Protein AF-A0A4P9WPC9-F1 (afdb_monomer_lite)

pLDDT: mean 86.94, std 8.0, range [55.72, 96.19]

Secondary structure (DSSP, 8-state):
-HHHHTT-HHHHHHHHHHHHHHHHHHHHHHHHHHHHHHHHHHHHHHHHHHHHHHHHHHHHHTTSS-HHHHHHHHHHHHHHHHHHHHHHHHHHHHHHHHHHHHHHHHHHS---SS-SS-----S---------S---B-TT-TT-B-

Foldseek 3Di:
DVCVVVVVVVVVVVVVVVVVVVVVVVVVVVVVVVVVVVVVVVVVVVVVLVVLCVVVVVCCVVVVDPPVVSVVVSVVVVVVVVVVVVVVVVVVVVVVVVVVVVVVVCVVPDDDPDDPPPDDDDPDDPPDDDDDPDWDDDPVGNPDTD

InterPro domains:
  IPR011527 ABC transporter type 1, transmembrane domain [PF00664] (1-84)
  IPR011527 ABC transporter type 1, transmembrane domain [PS50929] (1-96)
  IPR036640 ABC transporter type 1, transmembrane domain superfamily [G3DSA:1.20.1560.10] (1-146)
  IPR036640 ABC transporter type 1, transmembrane domain superfamily [SSF90123] (1-111)
  IPR039421 Type 1 protein exporter [PTHR43394] (1-145)

Organism: NCBI:txid1555241

Structure (mmCIF, N/CA/C/O backbone):
data_AF-A0A4P9WPC9-F1
#
_entry.id   AF-A0A4P9WPC9-F1
#
loop_
_atom_site.group_PDB
_atom_site.id
_atom_site.type_symbol
_atom_site.label_atom_id
_atom_site.label_alt_id
_atom_site.label_comp_id
_atom_site.label_asym_id
_atom_site.label_entity_id
_atom_site.label_seq_id
_atom_site.pdbx_PDB_ins_code
_atom_site.Cartn_x
_atom_site.Cartn_y
_atom_site.Cartn_z
_atom_site.occupancy
_atom_site.B_iso_or_equiv
_atom_site.auth_seq_id
_atom_site.auth_comp_id
_atom_site.auth_asym_id
_atom_site.auth_atom_id
_atom_site.pdbx_PDB_model_num
ATOM 1 N N . ARG A 1 1 ? -21.808 -19.933 26.815 1.00 55.72 1 ARG A N 1
ATOM 2 C CA . ARG A 1 1 ? -22.938 -20.551 27.560 1.00 55.72 1 ARG A CA 1
ATOM 3 C C . ARG A 1 1 ? -24.297 -20.059 27.056 1.00 55.72 1 ARG A C 1
ATOM 5 O O . ARG A 1 1 ? -25.150 -20.895 26.823 1.00 55.72 1 ARG A O 1
ATOM 12 N N . THR A 1 2 ? -24.474 -18.765 26.784 1.00 72.19 2 THR A N 1
ATOM 13 C CA . THR A 1 2 ? -25.738 -18.172 26.302 1.00 72.19 2 THR A CA 1
ATOM 14 C C . THR A 1 2 ? -26.173 -18.660 24.909 1.00 72.19 2 THR A C 1
ATOM 16 O O . THR A 1 2 ? -27.305 -19.084 24.753 1.00 72.19 2 THR A O 1
ATOM 19 N N . VAL A 1 3 ? -25.276 -18.726 23.915 1.00 65.88 3 VAL A N 1
ATOM 20 C CA . VAL A 1 3 ? -25.617 -19.208 22.550 1.00 65.88 3 VAL A CA 1
ATOM 21 C C . VAL A 1 3 ? -26.110 -20.662 22.540 1.00 65.88 3 VAL A C 1
ATOM 23 O O . VAL A 1 3 ? -27.091 -20.977 21.876 1.00 65.88 3 VAL A O 1
ATOM 26 N N . ARG A 1 4 ? -25.471 -21.528 23.340 1.00 58.91 4 ARG A N 1
ATOM 27 C CA . ARG A 1 4 ? -25.895 -22.921 23.559 1.00 58.91 4 ARG A CA 1
ATOM 28 C C . ARG A 1 4 ? -27.206 -23.030 24.324 1.00 58.91 4 ARG A C 1
ATOM 30 O O . ARG A 1 4 ? -28.022 -23.873 23.989 1.00 58.91 4 ARG A O 1
ATOM 37 N N . ALA A 1 5 ? -27.410 -22.173 25.325 1.00 72.31 5 ALA A N 1
ATOM 38 C CA . ALA A 1 5 ? -28.645 -22.144 26.104 1.00 72.31 5 ALA A CA 1
ATOM 39 C C . ALA A 1 5 ? -29.868 -21.738 25.261 1.00 72.31 5 ALA A C 1
ATOM 41 O O . ALA A 1 5 ? -30.976 -22.148 25.578 1.00 72.31 5 ALA A O 1
ATOM 42 N N . PHE A 1 6 ? -29.660 -20.980 24.177 1.00 76.44 6 PHE A N 1
ATOM 43 C CA . PHE A 1 6 ? -30.702 -20.591 23.220 1.00 76.44 6 PHE A CA 1
ATOM 44 C C . PHE A 1 6 ? -30.670 -21.392 21.901 1.00 76.44 6 PHE A C 1
ATOM 46 O O . PHE A 1 6 ? -31.391 -21.036 20.972 1.00 76.44 6 PHE A O 1
ATOM 53 N N . SER A 1 7 ? -29.832 -22.433 21.782 1.00 77.56 7 SER A N 1
ATOM 54 C CA . SER A 1 7 ? -29.654 -23.241 20.555 1.00 77.56 7 SER A CA 1
ATOM 55 C C . SER A 1 7 ? -29.433 -22.417 19.268 1.00 77.56 7 SER A C 1
ATOM 57 O O . SER A 1 7 ? -29.828 -22.820 18.177 1.00 77.56 7 SER A O 1
ATOM 59 N N . GLN A 1 8 ? -28.781 -21.254 19.373 1.00 78.00 8 GLN A N 1
ATOM 60 C CA . GLN A 1 8 ? -28.549 -20.312 18.260 1.00 78.00 8 GLN A CA 1
ATOM 61 C C . GLN A 1 8 ? -27.225 -20.568 17.510 1.00 78.00 8 GLN A C 1
ATOM 63 O O . GLN A 1 8 ? -26.765 -19.717 16.753 1.00 78.00 8 GLN A O 1
ATOM 68 N N . GLU A 1 9 ? -26.593 -21.728 17.702 1.00 84.31 9 GLU A N 1
ATOM 69 C CA . GLU A 1 9 ? -25.280 -22.054 17.122 1.00 84.31 9 GLU A CA 1
ATOM 70 C C . GLU A 1 9 ? -25.295 -21.972 15.586 1.00 84.31 9 GLU A C 1
ATOM 72 O O . GLU A 1 9 ? -24.443 -21.307 15.004 1.00 84.31 9 GLU A O 1
ATOM 77 N N . ASN A 1 10 ? -26.320 -22.532 14.933 1.00 81.69 10 ASN A N 1
ATOM 78 C CA . ASN A 1 10 ? -26.463 -22.477 13.472 1.00 81.69 10 ASN A CA 1
ATOM 79 C C . ASN A 1 10 ? -26.601 -21.043 12.938 1.00 81.69 10 ASN A C 1
ATOM 81 O O . ASN A 1 10 ? -26.098 -20.739 11.859 1.00 81.69 10 ASN A O 1
ATOM 85 N N . ARG A 1 11 ? -27.249 -20.145 13.694 1.00 83.06 11 ARG A N 1
ATOM 86 C CA . ARG A 1 11 ? -27.418 -18.744 13.288 1.00 83.06 11 ARG A CA 1
ATOM 87 C C . ARG A 1 11 ? -26.103 -17.973 13.357 1.00 83.06 11 ARG A C 1
ATOM 89 O O . ARG A 1 11 ? -25.825 -17.197 12.449 1.00 83.06 11 ARG A O 1
ATOM 96 N N . GLU A 1 12 ? -25.279 -18.211 14.375 1.00 83.81 12 GLU A N 1
ATOM 97 C CA . GLU A 1 12 ? -23.961 -17.567 14.439 1.00 83.81 12 GLU A CA 1
ATOM 98 C C . GLU A 1 12 ? -22.951 -18.168 13.469 1.00 83.81 12 GLU A C 1
ATOM 100 O O . GLU A 1 12 ? -22.131 -17.426 12.932 1.00 83.81 12 GLU A O 1
ATOM 105 N N . VAL A 1 13 ? -23.045 -19.467 13.173 1.00 87.06 13 VAL A N 1
ATOM 106 C CA . VAL A 1 13 ? -22.261 -20.082 12.093 1.00 87.06 13 VAL A CA 1
ATOM 107 C C . VAL A 1 13 ? -22.636 -19.475 10.741 1.00 87.06 13 VAL A C 1
ATOM 109 O O . VAL A 1 13 ? -21.739 -19.101 9.992 1.00 87.06 13 VAL A O 1
ATOM 112 N N . ALA A 1 14 ? -23.930 -19.300 10.452 1.00 89.19 14 ALA A N 1
ATOM 113 C CA . ALA A 1 14 ? -24.384 -18.645 9.223 1.00 89.19 14 ALA A CA 1
ATOM 114 C C . ALA A 1 14 ? -23.895 -17.190 9.137 1.00 89.19 14 ALA A C 1
ATOM 116 O O . ALA A 1 14 ? -23.269 -16.811 8.153 1.00 89.19 14 ALA A O 1
ATOM 117 N N . ARG A 1 15 ? -24.068 -16.402 10.209 1.00 89.94 15 ARG A N 1
ATOM 118 C CA . ARG A 1 15 ? -23.604 -15.004 10.252 1.00 89.94 15 ARG A CA 1
ATOM 119 C C . ARG A 1 15 ? -22.092 -14.882 10.051 1.00 89.94 15 ARG A C 1
ATOM 121 O O . ARG A 1 15 ? -21.621 -13.951 9.403 1.00 89.94 15 ARG A O 1
ATOM 128 N N . TYR A 1 16 ? -21.325 -15.797 10.639 1.00 89.75 16 TYR A N 1
ATOM 129 C CA . TYR A 1 16 ? -19.878 -15.841 10.461 1.00 89.75 16 TYR A CA 1
ATOM 130 C C . TYR A 1 16 ? -19.491 -16.270 9.038 1.00 89.75 16 TYR A C 1
ATOM 132 O O . TYR A 1 16 ? -18.581 -15.683 8.457 1.00 89.75 16 TYR A O 1
ATOM 140 N N . GLY A 1 17 ? -20.217 -17.231 8.459 1.00 91.56 17 GLY A N 1
ATOM 141 C CA . GLY A 1 17 ? -20.068 -17.647 7.064 1.00 91.56 17 GLY A CA 1
ATOM 142 C C . GLY A 1 17 ? -20.274 -16.490 6.087 1.00 91.56 17 GLY A C 1
ATOM 143 O O . GLY A 1 17 ? -19.408 -16.244 5.251 1.00 91.56 17 GLY A O 1
ATOM 144 N N . ASP A 1 18 ? -21.344 -15.712 6.261 1.00 92.69 18 ASP A N 1
ATOM 145 C CA . ASP A 1 18 ? -21.626 -14.529 5.434 1.00 92.69 18 ASP A CA 1
ATOM 146 C C . ASP A 1 18 ? -20.515 -13.472 5.547 1.00 92.69 18 ASP A C 1
ATOM 148 O O . ASP A 1 18 ? -20.103 -12.857 4.559 1.00 92.69 18 ASP A O 1
ATOM 152 N N . ALA A 1 19 ? -19.985 -13.267 6.757 1.00 91.81 19 ALA A N 1
ATOM 153 C CA . ALA A 1 19 ? -18.876 -12.345 6.982 1.00 91.81 19 ALA A CA 1
ATOM 154 C C . ALA A 1 19 ? -17.585 -12.812 6.286 1.00 91.81 19 ALA A C 1
ATOM 156 O O . ALA A 1 19 ? -16.890 -11.993 5.680 1.00 91.81 19 ALA A O 1
ATOM 157 N N . ILE A 1 20 ? -17.277 -14.113 6.330 1.00 94.88 20 ILE A N 1
ATOM 158 C CA . ILE A 1 20 ? -16.126 -14.689 5.620 1.00 94.88 20 ILE A CA 1
ATOM 159 C C . ILE A 1 20 ? -16.300 -14.557 4.111 1.00 94.88 20 ILE A C 1
ATOM 161 O O . ILE A 1 20 ? -15.348 -14.170 3.435 1.00 94.88 20 ILE A O 1
ATOM 165 N N . GLN A 1 21 ? -17.492 -14.844 3.587 1.00 94.38 21 GLN A N 1
ATOM 166 C CA . GLN A 1 21 ? -17.746 -14.776 2.151 1.00 94.38 21 GLN A CA 1
ATOM 167 C C . GLN A 1 21 ? -17.511 -13.359 1.614 1.00 94.38 21 GLN A C 1
ATOM 169 O O . GLN A 1 21 ? -16.831 -13.188 0.605 1.00 94.38 21 GLN A O 1
ATOM 174 N N . ASN A 1 22 ? -17.964 -12.336 2.344 1.00 94.44 22 ASN A N 1
ATOM 175 C CA . ASN A 1 22 ? -17.697 -10.942 1.987 1.00 94.44 22 ASN A CA 1
ATOM 176 C C . ASN A 1 22 ? -16.195 -10.618 1.953 1.00 94.44 22 ASN A C 1
ATOM 178 O O . ASN A 1 22 ? -15.724 -9.957 1.027 1.00 94.44 22 ASN A O 1
ATOM 182 N N . VAL A 1 23 ? -15.423 -11.085 2.939 1.00 94.44 23 VAL A N 1
ATOM 183 C CA . VAL A 1 23 ? -13.963 -10.881 2.961 1.00 94.44 23 VAL A CA 1
ATOM 184 C C . VAL A 1 23 ? -13.292 -11.621 1.805 1.00 94.44 23 VAL A C 1
ATOM 186 O O . VAL A 1 23 ? -12.393 -11.071 1.168 1.00 94.44 23 VAL A O 1
ATOM 189 N N . TYR A 1 24 ? -13.745 -12.837 1.500 1.00 94.75 24 TYR A N 1
ATOM 190 C CA . TYR A 1 24 ? -13.244 -13.627 0.381 1.00 94.75 24 TYR A CA 1
ATOM 191 C C . TYR A 1 24 ? -13.483 -12.929 -0.961 1.00 94.75 24 TYR A C 1
ATOM 193 O O . TYR A 1 24 ? -12.555 -12.807 -1.759 1.00 94.75 24 TYR A O 1
ATOM 201 N N . ASP A 1 25 ? -14.686 -12.403 -1.193 1.00 95.19 25 ASP A N 1
ATOM 202 C CA . ASP A 1 25 ? -15.021 -11.708 -2.438 1.00 95.19 25 ASP A CA 1
ATOM 203 C C . ASP A 1 25 ? -14.194 -10.426 -2.620 1.00 95.19 25 ASP A C 1
ATOM 205 O O . ASP A 1 25 ? -13.752 -10.115 -3.733 1.00 95.19 25 ASP A O 1
ATOM 209 N N . ILE A 1 26 ? -13.931 -9.697 -1.529 1.00 94.56 26 ILE A N 1
ATOM 210 C CA . ILE A 1 26 ? -13.032 -8.535 -1.532 1.00 94.56 26 ILE A CA 1
ATOM 211 C C . ILE A 1 26 ? -11.603 -8.970 -1.867 1.00 94.56 26 ILE A C 1
ATOM 213 O O . ILE A 1 26 ? -10.991 -8.389 -2.763 1.00 94.56 26 ILE A O 1
ATOM 217 N N . ALA A 1 27 ? -11.091 -10.013 -1.210 1.00 93.06 27 ALA A N 1
ATOM 218 C CA . ALA A 1 27 ? -9.748 -10.532 -1.458 1.00 93.06 27 ALA A CA 1
ATOM 219 C C . ALA A 1 27 ? -9.581 -11.046 -2.898 1.00 93.06 27 ALA A C 1
ATOM 221 O O . ALA A 1 27 ? -8.536 -10.847 -3.514 1.00 93.06 27 ALA A O 1
ATOM 222 N N . LEU A 1 28 ? -10.618 -11.660 -3.473 1.00 96.19 28 LEU A N 1
ATOM 223 C CA . LEU A 1 28 ? -10.596 -12.133 -4.854 1.00 96.19 28 LEU A CA 1
ATOM 224 C C . LEU A 1 28 ? -10.567 -10.966 -5.852 1.00 96.19 28 LEU A C 1
ATOM 226 O O . LEU A 1 28 ? -9.859 -11.030 -6.859 1.00 96.19 28 LEU A O 1
ATOM 230 N N . ARG A 1 29 ? -11.332 -9.899 -5.589 1.00 94.94 29 ARG A N 1
ATOM 231 C CA . ARG A 1 29 ? -11.305 -8.675 -6.407 1.00 94.94 29 ARG A CA 1
ATOM 232 C C . ARG A 1 29 ? -9.952 -7.980 -6.326 1.00 94.94 29 ARG A C 1
ATOM 234 O O . ARG A 1 29 ? -9.424 -7.608 -7.371 1.00 94.94 29 ARG A O 1
ATOM 241 N N . ASP A 1 30 ? -9.399 -7.862 -5.123 1.00 92.06 30 ASP A N 1
ATOM 242 C CA . ASP A 1 30 ? -8.068 -7.302 -4.891 1.00 92.06 30 ASP A CA 1
ATOM 243 C C . ASP A 1 30 ? -7.004 -8.119 -5.633 1.00 92.06 30 ASP A C 1
ATOM 245 O O . ASP A 1 30 ? -6.316 -7.592 -6.502 1.00 92.06 30 ASP A O 1
ATOM 249 N N . GLY A 1 31 ? -6.985 -9.442 -5.443 1.00 93.44 31 GLY A N 1
ATOM 250 C CA . GLY A 1 31 ? -6.047 -10.335 -6.124 1.00 93.44 31 GLY A CA 1
ATOM 251 C C . GLY A 1 31 ? -6.129 -10.259 -7.651 1.00 93.44 31 GLY A C 1
ATOM 252 O O . GLY A 1 31 ? -5.097 -10.239 -8.323 1.00 93.44 31 GLY A O 1
ATOM 253 N N . ARG A 1 32 ? -7.336 -10.151 -8.225 1.00 95.12 32 ARG A N 1
ATOM 254 C CA . ARG A 1 32 ? -7.509 -9.941 -9.675 1.00 95.12 32 ARG A CA 1
ATOM 255 C C . ARG A 1 32 ? -6.982 -8.581 -10.125 1.00 95.12 32 ARG A C 1
ATOM 257 O O . ARG A 1 32 ? -6.297 -8.519 -11.143 1.00 95.12 32 ARG A O 1
ATOM 264 N N . ALA A 1 33 ? -7.283 -7.513 -9.389 1.00 93.88 33 ALA A N 1
ATOM 265 C CA . ALA A 1 33 ? -6.799 -6.173 -9.707 1.00 93.88 33 ALA A CA 1
ATOM 266 C C . ALA A 1 33 ? -5.267 -6.109 -9.649 1.00 93.88 33 ALA A C 1
ATOM 268 O O . ALA A 1 33 ? -4.634 -5.628 -10.588 1.00 93.88 33 ALA A O 1
ATOM 269 N N . THR A 1 34 ? -4.666 -6.674 -8.600 1.00 90.88 34 THR A N 1
ATOM 270 C CA . THR A 1 34 ? -3.214 -6.779 -8.442 1.00 90.88 34 THR A CA 1
ATOM 271 C C . THR A 1 34 ? -2.586 -7.600 -9.565 1.00 90.88 34 THR A C 1
ATOM 273 O O . THR A 1 34 ? -1.611 -7.159 -10.169 1.00 90.88 34 THR A O 1
ATOM 276 N N . ALA A 1 35 ? -3.159 -8.759 -9.903 1.00 93.81 35 ALA A N 1
ATOM 277 C CA . ALA A 1 35 ? -2.644 -9.607 -10.975 1.00 93.81 35 ALA A CA 1
ATOM 278 C C . ALA A 1 35 ? -2.661 -8.894 -12.334 1.00 93.81 35 ALA A C 1
ATOM 280 O O . ALA A 1 35 ? -1.651 -8.891 -13.036 1.00 93.81 35 ALA A O 1
ATOM 281 N N . VAL A 1 36 ? -3.777 -8.248 -12.690 1.00 96.12 36 VAL A N 1
ATOM 282 C CA . VAL A 1 36 ? -3.894 -7.485 -13.944 1.00 96.12 36 VAL A CA 1
ATOM 283 C C . VAL A 1 36 ? -2.926 -6.304 -13.961 1.00 96.12 36 VAL A C 1
ATOM 285 O O . VAL A 1 36 ? -2.293 -6.053 -14.984 1.00 96.12 36 VAL A O 1
ATOM 288 N N . PHE A 1 37 ? -2.762 -5.608 -12.834 1.00 92.00 37 PHE A N 1
ATOM 289 C CA . PHE A 1 37 ? -1.832 -4.489 -12.719 1.00 92.00 37 PHE A CA 1
ATOM 290 C C . PHE A 1 37 ? -0.376 -4.920 -12.941 1.00 92.00 37 PHE A C 1
ATOM 292 O O . PHE A 1 37 ? 0.307 -4.345 -13.789 1.00 92.00 37 PHE A O 1
ATOM 299 N N . TYR A 1 38 ? 0.091 -5.961 -12.244 1.00 89.25 38 TYR A N 1
ATOM 300 C CA . TYR A 1 38 ? 1.456 -6.468 -12.418 1.00 89.25 38 TYR A CA 1
ATOM 301 C C . TYR A 1 38 ? 1.681 -7.070 -13.805 1.00 89.25 38 TYR A C 1
ATOM 303 O O . TYR A 1 38 ? 2.726 -6.828 -14.408 1.00 89.25 38 TYR A O 1
ATOM 311 N N . ALA A 1 39 ? 0.701 -7.799 -14.347 1.00 94.38 39 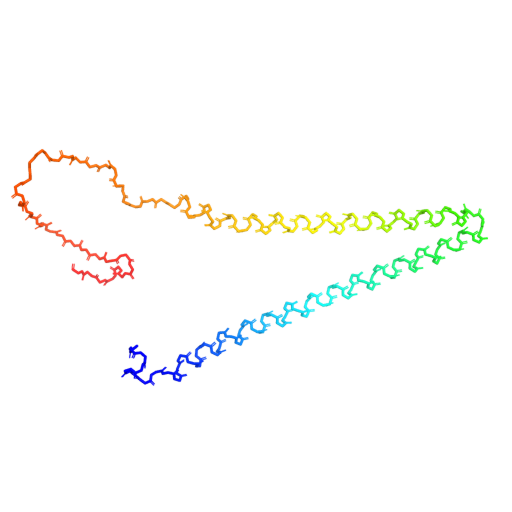ALA A N 1
ATOM 312 C CA . ALA A 1 39 ? 0.780 -8.318 -15.709 1.00 94.38 39 ALA A CA 1
ATOM 313 C C . ALA A 1 39 ? 0.891 -7.178 -16.733 1.00 94.38 39 ALA A C 1
ATOM 315 O O . ALA A 1 39 ? 1.764 -7.215 -17.599 1.00 94.38 39 ALA A O 1
ATOM 316 N N . GLY A 1 40 ? 0.065 -6.135 -16.600 1.00 94.62 40 GLY A N 1
ATOM 317 C CA . GLY A 1 40 ? 0.101 -4.956 -17.464 1.00 94.62 40 GLY A CA 1
ATOM 318 C C . GLY A 1 40 ? 1.415 -4.183 -17.356 1.00 94.62 40 GLY A C 1
ATOM 319 O O . GLY A 1 40 ? 1.987 -3.815 -18.379 1.00 94.62 40 GLY A O 1
ATOM 320 N N . MET A 1 41 ? 1.930 -3.994 -16.138 1.00 89.75 41 MET A N 1
ATOM 321 C CA . MET A 1 41 ? 3.225 -3.354 -15.888 1.00 89.75 41 MET A CA 1
ATOM 322 C C . MET A 1 41 ? 4.385 -4.145 -16.506 1.00 89.75 41 MET A C 1
ATOM 324 O O . MET A 1 41 ? 5.274 -3.565 -17.127 1.00 89.75 41 MET A O 1
ATOM 328 N N . MET A 1 42 ? 4.384 -5.472 -16.368 1.00 89.88 42 MET A N 1
ATOM 329 C CA . MET A 1 42 ? 5.446 -6.302 -16.930 1.00 89.88 42 MET A CA 1
ATOM 330 C C . MET A 1 42 ? 5.375 -6.350 -18.458 1.00 89.88 42 MET A C 1
ATOM 332 O O . MET A 1 42 ? 6.410 -6.282 -19.125 1.00 89.88 42 MET A O 1
ATOM 336 N N . TYR A 1 43 ? 4.168 -6.417 -19.023 1.00 94.94 43 TYR A N 1
ATOM 337 C CA . TYR A 1 43 ? 3.970 -6.399 -20.470 1.00 94.94 43 TYR A CA 1
ATOM 338 C C . TYR A 1 43 ? 4.382 -5.056 -21.079 1.00 94.94 43 TYR A C 1
ATOM 340 O O . TYR A 1 43 ? 5.111 -5.031 -22.069 1.00 94.94 43 TYR A O 1
ATOM 348 N N . SER A 1 44 ? 3.983 -3.937 -20.465 1.00 92.19 44 SER A N 1
ATOM 349 C CA . SER A 1 44 ? 4.368 -2.601 -20.928 1.00 92.19 44 SER A CA 1
ATOM 350 C C . SER A 1 44 ? 5.874 -2.377 -20.819 1.00 92.19 44 SER A C 1
ATOM 352 O O . SER A 1 44 ? 6.469 -1.889 -21.775 1.00 92.19 44 SER A O 1
ATOM 354 N N . GLY A 1 45 ? 6.512 -2.810 -19.726 1.00 89.75 45 GLY A N 1
ATOM 355 C CA . GLY A 1 45 ? 7.965 -2.734 -19.564 1.00 89.75 45 GLY A CA 1
ATOM 356 C C . GLY A 1 45 ? 8.726 -3.507 -20.646 1.00 89.75 45 GLY A C 1
ATOM 357 O O . GLY A 1 45 ? 9.659 -2.975 -21.246 1.00 89.75 45 GLY A O 1
ATOM 358 N N . ASN A 1 46 ? 8.289 -4.733 -20.960 1.00 90.56 46 ASN A N 1
ATOM 359 C CA . ASN A 1 46 ? 8.880 -5.521 -22.047 1.00 90.56 46 ASN A CA 1
ATOM 360 C C . ASN A 1 46 ? 8.638 -4.883 -23.420 1.00 90.56 46 ASN A C 1
ATOM 362 O O . ASN A 1 46 ? 9.553 -4.833 -24.238 1.00 90.56 46 ASN A O 1
ATOM 366 N N . LEU A 1 47 ? 7.435 -4.361 -23.672 1.00 94.50 47 LEU A N 1
ATOM 367 C CA . LEU A 1 47 ? 7.112 -3.690 -24.931 1.00 94.50 47 LEU A CA 1
ATOM 368 C C . LEU A 1 47 ? 7.967 -2.433 -25.138 1.00 94.50 47 LEU A C 1
ATOM 370 O O . LEU A 1 47 ? 8.445 -2.186 -26.242 1.00 94.50 47 LEU A O 1
ATOM 374 N N . LEU A 1 48 ? 8.196 -1.668 -24.070 1.00 91.75 48 LEU A N 1
ATOM 375 C CA . LEU A 1 48 ? 9.019 -0.462 -24.087 1.00 91.75 48 LEU A CA 1
ATOM 376 C C . LEU A 1 48 ? 10.490 -0.804 -24.358 1.00 91.75 48 LEU A C 1
ATOM 378 O O . LEU A 1 48 ? 11.130 -0.139 -25.169 1.00 91.75 48 LEU A O 1
ATOM 382 N N . MET A 1 49 ? 10.993 -1.894 -23.768 1.00 89.69 49 MET A N 1
ATOM 383 C CA . MET A 1 49 ? 12.324 -2.426 -24.072 1.00 89.69 49 MET A CA 1
ATOM 384 C C . MET A 1 49 ? 12.432 -2.885 -25.536 1.00 89.69 49 MET A C 1
ATOM 386 O O . MET A 1 49 ? 13.377 -2.515 -26.225 1.00 89.69 49 MET A O 1
ATOM 390 N N . LEU A 1 50 ? 11.453 -3.635 -26.049 1.00 93.19 50 LEU A N 1
ATOM 391 C CA . LEU A 1 50 ? 11.432 -4.066 -27.453 1.00 93.19 50 LEU A CA 1
ATOM 392 C C . LEU A 1 50 ? 11.405 -2.878 -28.421 1.00 93.19 50 LEU A C 1
ATOM 394 O O . LEU A 1 50 ? 12.151 -2.874 -29.399 1.00 93.19 50 LEU A O 1
ATOM 398 N N . ALA A 1 51 ? 10.586 -1.861 -28.142 1.00 92.94 51 ALA A N 1
ATOM 399 C CA . ALA A 1 51 ? 10.543 -0.637 -28.934 1.00 92.94 51 ALA A CA 1
ATOM 400 C C . ALA A 1 51 ? 11.897 0.088 -28.910 1.00 92.94 51 ALA A C 1
ATOM 402 O O . ALA A 1 51 ? 12.401 0.489 -29.958 1.00 92.94 51 ALA A O 1
ATOM 403 N N . LEU A 1 52 ? 12.518 0.194 -27.733 1.00 91.19 52 LEU A N 1
ATOM 404 C CA . LEU A 1 52 ? 13.834 0.805 -27.562 1.00 91.19 52 LEU A CA 1
ATOM 405 C C . LEU A 1 52 ? 14.918 0.069 -28.360 1.00 91.19 52 LEU A C 1
ATOM 407 O O . LEU A 1 52 ? 15.705 0.718 -29.046 1.00 91.19 52 LEU A O 1
ATOM 411 N N . LEU A 1 53 ? 14.925 -1.268 -28.347 1.00 90.00 53 LEU A N 1
ATOM 412 C CA . LEU A 1 53 ? 15.839 -2.055 -29.181 1.00 90.00 53 LEU A CA 1
ATOM 413 C C . LEU A 1 53 ? 15.536 -1.919 -30.676 1.00 90.00 53 LEU A C 1
ATOM 415 O O . LEU A 1 53 ? 16.468 -1.890 -31.473 1.00 90.00 53 LEU A O 1
ATOM 419 N N . TYR A 1 54 ? 14.266 -1.838 -31.074 1.00 92.81 54 TYR A N 1
ATOM 420 C CA . TYR A 1 54 ? 13.886 -1.712 -32.481 1.00 92.81 54 TYR A CA 1
ATOM 421 C C . TYR A 1 54 ? 14.347 -0.375 -33.075 1.00 92.81 54 TYR A C 1
ATOM 423 O O . TYR A 1 54 ? 15.073 -0.354 -34.069 1.00 92.81 54 TYR A O 1
ATOM 431 N N . PHE A 1 55 ? 13.977 0.740 -32.438 1.00 91.44 55 PHE A N 1
ATOM 432 C CA . PHE A 1 55 ? 14.373 2.075 -32.893 1.00 91.44 55 PHE A CA 1
ATOM 433 C C . PHE A 1 55 ? 15.874 2.307 -32.715 1.00 91.44 55 PHE A C 1
ATOM 435 O O . PHE A 1 55 ? 16.544 2.746 -33.648 1.00 91.44 55 PHE A O 1
ATOM 442 N N . GLY A 1 56 ? 16.427 1.938 -31.558 1.00 90.19 56 GLY A N 1
ATOM 443 C CA . GLY A 1 56 ? 17.860 2.047 -31.303 1.00 90.19 56 GLY A CA 1
ATOM 444 C C . GLY A 1 56 ? 18.695 1.178 -32.245 1.00 90.19 56 GLY A C 1
ATOM 445 O O . GLY A 1 56 ? 19.740 1.605 -32.726 1.00 90.19 56 GLY A O 1
ATOM 446 N N . GLY A 1 57 ? 18.212 -0.016 -32.589 1.00 89.94 57 GLY A N 1
ATOM 447 C CA . GLY A 1 57 ? 18.853 -0.898 -33.561 1.00 89.94 57 GLY A CA 1
ATOM 448 C C . GLY A 1 57 ? 18.828 -0.346 -34.989 1.00 89.94 57 GLY A C 1
ATOM 449 O O . GLY A 1 57 ? 19.797 -0.534 -35.723 1.00 89.94 57 GLY A O 1
ATOM 450 N N . GLN A 1 58 ? 17.763 0.358 -35.392 1.00 91.44 58 GLN A N 1
ATOM 451 C CA . GLN A 1 58 ? 17.740 1.069 -36.677 1.00 91.44 58 GLN A CA 1
ATOM 452 C C . GLN A 1 58 ? 18.725 2.244 -36.701 1.00 91.44 58 GLN A C 1
ATOM 454 O O . GLN A 1 58 ? 19.479 2.369 -37.664 1.00 91.44 58 GLN A O 1
ATOM 459 N N . MET A 1 59 ? 18.782 3.057 -35.641 1.00 90.00 59 MET A N 1
ATOM 460 C CA . MET A 1 59 ? 19.733 4.178 -35.550 1.00 90.00 59 MET A CA 1
ATOM 461 C C . MET A 1 59 ? 21.190 3.694 -35.522 1.00 90.00 59 MET A C 1
ATOM 463 O O . MET A 1 59 ? 22.065 4.308 -36.132 1.00 90.00 59 MET A O 1
ATOM 467 N N . ALA A 1 60 ? 21.450 2.550 -34.883 1.00 90.81 60 ALA A N 1
ATOM 468 C CA . ALA A 1 60 ? 22.768 1.924 -34.901 1.00 90.81 60 ALA A CA 1
ATOM 469 C C . ALA A 1 60 ? 23.159 1.428 -36.302 1.00 90.81 60 ALA A C 1
ATOM 471 O O . ALA A 1 60 ? 24.299 1.606 -36.725 1.00 90.81 60 ALA A O 1
ATOM 472 N N . GLN A 1 61 ? 22.215 0.854 -37.058 1.00 88.38 61 GLN A N 1
ATOM 473 C CA . GLN A 1 61 ? 22.446 0.470 -38.457 1.00 88.38 61 GLN A CA 1
ATOM 474 C C . GLN A 1 61 ? 22.674 1.680 -39.373 1.00 88.38 61 GLN A C 1
ATOM 476 O O . GLN A 1 61 ? 23.454 1.589 -40.318 1.00 88.38 61 GLN A O 1
ATOM 481 N N . ALA A 1 62 ? 22.036 2.814 -39.079 1.00 91.00 62 ALA A N 1
ATOM 482 C CA . ALA A 1 62 ? 22.252 4.078 -39.778 1.00 91.00 62 ALA A CA 1
ATOM 483 C C . ALA A 1 62 ? 23.585 4.770 -39.411 1.00 91.00 62 ALA A C 1
ATOM 485 O O . ALA A 1 62 ? 23.886 5.825 -39.966 1.00 91.00 62 ALA A O 1
ATOM 486 N N . ASN A 1 63 ? 24.398 4.183 -38.517 1.00 86.75 63 ASN A N 1
ATOM 487 C CA . ASN A 1 63 ? 25.612 4.776 -37.935 1.00 86.75 63 ASN A CA 1
ATOM 488 C C . ASN A 1 63 ? 25.379 6.124 -37.221 1.00 86.75 63 ASN A C 1
ATOM 490 O O . ASN A 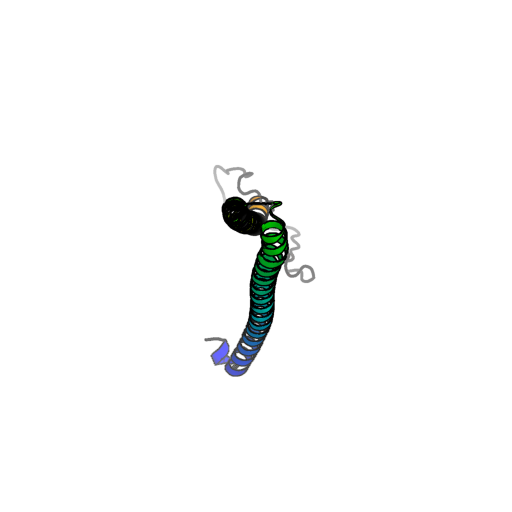1 63 ? 26.316 6.904 -37.060 1.00 86.75 63 ASN A O 1
ATOM 494 N N . GLU A 1 64 ? 24.151 6.406 -36.776 1.00 88.88 64 GLU A N 1
ATOM 495 C CA . GLU A 1 64 ? 23.848 7.606 -35.981 1.00 88.88 64 GLU A CA 1
ATOM 496 C C . GLU A 1 64 ? 24.280 7.444 -34.521 1.00 88.88 64 GLU A C 1
ATOM 498 O O . GLU A 1 64 ? 24.670 8.414 -33.875 1.00 88.88 64 GLU A O 1
ATOM 503 N N . ILE A 1 65 ? 24.220 6.210 -34.012 1.00 89.69 65 ILE A N 1
ATOM 504 C CA . ILE A 1 65 ? 24.652 5.834 -32.665 1.00 89.69 65 ILE A CA 1
ATOM 505 C C . ILE A 1 65 ? 25.495 4.562 -32.716 1.00 89.69 65 ILE A C 1
ATOM 507 O O . ILE A 1 65 ? 25.310 3.696 -33.572 1.00 89.69 65 ILE A O 1
ATOM 511 N N . THR A 1 66 ? 26.410 4.409 -31.769 1.00 91.19 66 THR A N 1
ATOM 512 C CA . THR A 1 66 ? 27.171 3.170 -31.599 1.00 91.19 66 THR A CA 1
ATOM 513 C C . THR A 1 66 ? 26.370 2.130 -30.812 1.00 91.19 66 THR A C 1
ATOM 515 O O . THR A 1 66 ? 25.521 2.445 -29.976 1.00 91.19 66 THR A O 1
ATOM 518 N N . VAL A 1 67 ? 26.691 0.848 -31.011 1.00 86.75 67 VAL A N 1
ATOM 519 C CA . VAL A 1 67 ? 26.104 -0.250 -30.218 1.00 86.75 67 VAL A CA 1
ATOM 520 C C . VAL A 1 67 ? 26.378 -0.064 -28.716 1.00 86.75 67 VAL A C 1
ATOM 522 O O . VAL A 1 67 ? 25.531 -0.387 -27.886 1.00 86.75 67 VAL A O 1
ATOM 525 N N . GLY A 1 68 ? 27.535 0.505 -28.358 1.00 87.94 68 GLY A N 1
ATOM 526 C CA . GLY A 1 68 ? 27.889 0.810 -26.970 1.00 87.94 68 GLY A CA 1
ATOM 527 C C . GLY A 1 68 ? 27.004 1.891 -26.344 1.00 87.94 68 GLY A C 1
ATOM 528 O O . GLY A 1 68 ? 26.596 1.754 -25.188 1.00 87.94 68 GLY A O 1
ATOM 529 N N . GLU A 1 69 ? 26.654 2.933 -27.101 1.00 89.25 69 GLU A N 1
ATOM 530 C CA . GLU A 1 69 ? 25.724 3.977 -26.650 1.00 89.25 69 GLU A CA 1
ATOM 531 C C . GLU A 1 69 ? 24.311 3.426 -26.461 1.00 89.25 69 GLU A C 1
ATOM 533 O O . GLU A 1 69 ? 23.680 3.715 -25.444 1.00 89.25 69 GLU A O 1
ATOM 538 N N . LEU A 1 70 ? 23.843 2.562 -27.369 1.00 89.56 70 LEU A N 1
ATOM 539 C CA . LEU A 1 70 ? 22.546 1.895 -27.233 1.00 89.56 70 LEU A CA 1
ATOM 540 C C . LEU A 1 70 ? 22.472 1.039 -25.958 1.00 89.56 70 LEU A C 1
ATOM 542 O O . LEU A 1 70 ? 21.502 1.129 -25.200 1.00 89.56 70 LEU A O 1
ATOM 546 N N . ILE A 1 71 ? 23.508 0.236 -25.692 1.00 89.50 71 ILE A N 1
ATOM 547 C CA . ILE A 1 71 ? 23.580 -0.588 -24.477 1.00 89.50 71 ILE A CA 1
ATOM 548 C C . ILE A 1 71 ? 23.607 0.312 -23.236 1.00 89.50 71 ILE A C 1
ATOM 550 O O . ILE A 1 71 ? 22.820 0.096 -22.315 1.00 89.50 71 ILE A O 1
ATOM 554 N N . SER A 1 72 ? 24.438 1.357 -23.227 1.00 92.12 72 SER A N 1
ATOM 555 C CA . SER A 1 72 ? 24.541 2.290 -22.094 1.00 92.12 72 SER A CA 1
ATOM 556 C C . SER A 1 72 ? 23.205 2.983 -21.803 1.00 92.12 72 SER A C 1
ATOM 558 O O . SER A 1 72 ? 22.753 3.013 -20.657 1.00 92.12 72 SER A O 1
ATOM 560 N N . PHE A 1 73 ? 22.517 3.457 -22.844 1.00 90.50 73 PHE A N 1
ATOM 561 C CA . PHE A 1 73 ? 21.194 4.067 -22.729 1.00 90.50 73 PHE A CA 1
ATOM 562 C C . PHE A 1 73 ? 20.142 3.087 -22.194 1.00 90.50 73 PHE A C 1
ATOM 564 O O . PHE A 1 73 ? 19.348 3.443 -21.318 1.00 90.50 73 PHE A O 1
ATOM 571 N N . SER A 1 74 ? 20.160 1.833 -22.659 1.00 89.88 74 SER A N 1
ATOM 572 C CA . SER A 1 74 ? 19.261 0.788 -22.155 1.00 89.88 74 SER A CA 1
ATOM 573 C C . SER A 1 74 ? 19.478 0.517 -20.661 1.00 89.88 74 SER A C 1
ATOM 575 O O . SER A 1 74 ? 18.508 0.450 -19.902 1.00 89.88 74 SER A O 1
ATOM 577 N N . MET A 1 75 ? 20.736 0.464 -20.203 1.00 91.25 75 MET A N 1
ATOM 578 C CA . MET A 1 75 ? 21.058 0.261 -18.788 1.00 91.25 75 MET A CA 1
ATOM 579 C C . MET A 1 75 ? 20.579 1.431 -17.927 1.00 91.25 75 MET A C 1
ATOM 581 O O . MET A 1 75 ? 19.961 1.210 -16.884 1.00 91.25 75 MET A O 1
ATOM 585 N N . TYR A 1 76 ? 20.798 2.672 -18.374 1.00 92.25 76 TYR A N 1
ATOM 586 C CA . TYR A 1 76 ? 20.301 3.851 -17.661 1.00 92.25 76 TYR A CA 1
ATOM 587 C C . TYR A 1 76 ? 18.776 3.902 -17.617 1.00 92.25 76 TYR A C 1
ATOM 589 O O . TYR A 1 76 ? 18.210 4.232 -16.577 1.00 92.25 76 TYR A O 1
ATOM 597 N N . THR A 1 77 ? 18.102 3.505 -18.696 1.00 90.69 77 THR A N 1
ATOM 598 C CA . THR A 1 77 ? 16.635 3.456 -18.751 1.00 90.69 77 THR A CA 1
ATOM 599 C C . THR A 1 77 ? 16.078 2.472 -17.723 1.00 90.69 77 THR A C 1
ATOM 601 O O . THR A 1 77 ? 15.161 2.815 -16.976 1.00 90.69 77 THR A O 1
ATOM 604 N N . VAL A 1 78 ? 16.666 1.274 -17.617 1.00 89.00 78 VAL A N 1
ATOM 605 C CA . VAL A 1 78 ? 16.275 0.281 -16.600 1.00 89.00 78 VAL A CA 1
ATOM 606 C C . VAL A 1 78 ? 16.538 0.809 -15.190 1.00 89.00 78 VAL A C 1
ATOM 608 O O . VAL A 1 78 ? 15.685 0.661 -14.315 1.00 89.00 78 VAL A O 1
ATOM 611 N N . TYR A 1 79 ? 17.681 1.463 -14.967 1.00 92.88 79 TYR A N 1
ATOM 612 C CA . TYR A 1 79 ? 18.028 2.015 -13.658 1.00 92.88 79 TYR A CA 1
ATOM 613 C C . TYR A 1 79 ? 17.051 3.114 -13.215 1.00 92.88 79 TYR A C 1
ATOM 615 O O . TYR A 1 79 ? 16.539 3.080 -12.095 1.00 92.88 79 TYR A O 1
ATOM 623 N N . VAL A 1 80 ? 16.732 4.053 -14.110 1.00 91.62 80 VAL A N 1
ATOM 624 C CA . VAL A 1 80 ? 15.753 5.122 -13.859 1.00 91.62 80 VAL A CA 1
ATOM 625 C C . VAL A 1 80 ? 14.352 4.543 -13.647 1.00 91.62 80 VAL A C 1
ATOM 627 O O . VAL A 1 80 ? 13.656 4.955 -12.718 1.00 91.62 80 VAL A O 1
ATOM 630 N N . GLY A 1 81 ? 13.954 3.550 -14.449 1.00 89.38 81 GLY A N 1
ATOM 631 C CA . GLY A 1 81 ? 12.674 2.857 -14.292 1.00 89.38 81 GLY A CA 1
ATOM 632 C C . GLY A 1 81 ? 12.543 2.174 -12.929 1.00 89.38 81 GLY A C 1
ATOM 633 O O . GLY A 1 81 ? 11.542 2.360 -12.235 1.00 89.38 81 GLY A O 1
ATOM 634 N N . GLY A 1 82 ? 13.579 1.448 -12.497 1.00 88.62 82 GLY A N 1
ATOM 635 C CA . GLY A 1 82 ? 13.623 0.821 -11.174 1.00 88.62 82 GLY A CA 1
ATOM 636 C C . GLY A 1 82 ? 13.563 1.841 -10.033 1.00 88.62 82 GLY A C 1
ATOM 637 O O . GLY A 1 82 ? 12.799 1.659 -9.082 1.00 88.62 82 GLY A O 1
ATOM 638 N N . ALA A 1 83 ? 14.301 2.949 -10.150 1.00 91.94 83 ALA A N 1
ATOM 639 C CA . ALA A 1 83 ? 14.275 4.029 -9.164 1.00 91.94 83 ALA A CA 1
ATOM 640 C C . ALA A 1 83 ? 12.883 4.675 -9.042 1.00 91.94 83 ALA A C 1
ATOM 642 O O . ALA A 1 83 ? 12.423 4.931 -7.928 1.00 91.94 83 ALA A O 1
ATOM 643 N N . MET A 1 84 ? 12.180 4.884 -10.162 1.00 90.62 84 MET A N 1
ATOM 644 C CA . MET A 1 84 ? 10.804 5.392 -10.147 1.00 90.62 84 MET A CA 1
ATOM 645 C C . MET A 1 84 ? 9.840 4.441 -9.431 1.00 90.62 84 MET A C 1
ATOM 647 O O . MET A 1 84 ? 9.070 4.890 -8.584 1.00 90.62 84 MET A O 1
ATOM 651 N N . VAL A 1 85 ? 9.911 3.134 -9.707 1.00 87.62 85 VAL A N 1
ATOM 652 C CA . VAL A 1 85 ? 9.071 2.131 -9.022 1.00 87.62 85 VAL A CA 1
ATOM 653 C C . VAL A 1 85 ? 9.342 2.116 -7.514 1.00 87.62 85 VAL A C 1
ATOM 655 O O . VAL A 1 85 ? 8.403 2.064 -6.710 1.00 87.62 85 VAL A O 1
ATOM 658 N N . GLY A 1 86 ? 10.615 2.212 -7.117 1.00 90.62 86 GLY A N 1
ATOM 659 C CA . GLY A 1 86 ? 11.010 2.330 -5.713 1.00 90.62 86 GLY A CA 1
ATOM 660 C C . GLY A 1 86 ? 10.423 3.576 -5.047 1.00 90.62 86 GLY A C 1
ATOM 661 O O . GLY A 1 86 ? 9.837 3.483 -3.968 1.00 90.62 86 GLY A O 1
ATOM 662 N N . LEU A 1 87 ? 10.492 4.728 -5.720 1.00 93.88 87 LEU A N 1
ATOM 663 C CA . LEU A 1 87 ? 9.935 5.986 -5.219 1.00 93.88 87 LEU A CA 1
ATOM 664 C C . LEU A 1 87 ? 8.409 5.919 -5.048 1.00 93.88 87 LEU A C 1
ATOM 666 O O . LEU A 1 87 ? 7.885 6.346 -4.018 1.00 93.88 87 LEU A O 1
ATOM 670 N N . THR A 1 88 ? 7.688 5.347 -6.017 1.00 91.06 88 THR A N 1
ATOM 671 C CA . THR A 1 88 ? 6.230 5.149 -5.923 1.00 91.06 88 THR A CA 1
ATOM 672 C C . THR A 1 88 ? 5.852 4.234 -4.757 1.00 91.06 88 THR A C 1
ATOM 674 O O . THR A 1 88 ? 4.867 4.487 -4.053 1.00 91.06 88 THR A O 1
ATOM 677 N N . SER A 1 89 ? 6.643 3.186 -4.523 1.00 90.00 89 SER A N 1
ATOM 678 C CA . SER A 1 89 ? 6.426 2.253 -3.412 1.00 90.00 89 SER A CA 1
ATOM 679 C C . SER A 1 89 ? 6.635 2.944 -2.065 1.00 90.00 89 SER A C 1
ATOM 681 O O . SER A 1 89 ? 5.759 2.882 -1.203 1.00 90.00 89 SER A O 1
ATOM 683 N N . PHE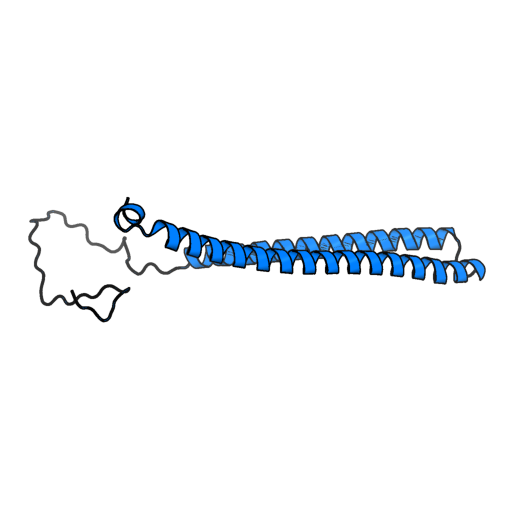 A 1 90 ? 7.728 3.698 -1.923 1.00 94.00 90 PHE A N 1
ATOM 684 C CA . PHE A 1 90 ? 8.019 4.480 -0.721 1.00 94.00 90 PHE A CA 1
ATOM 685 C C . PHE A 1 90 ? 6.926 5.516 -0.419 1.00 94.00 90 PHE A C 1
ATOM 687 O O . PHE A 1 90 ? 6.454 5.632 0.712 1.00 94.00 90 PHE A O 1
ATOM 694 N N . PHE A 1 91 ? 6.446 6.225 -1.444 1.00 92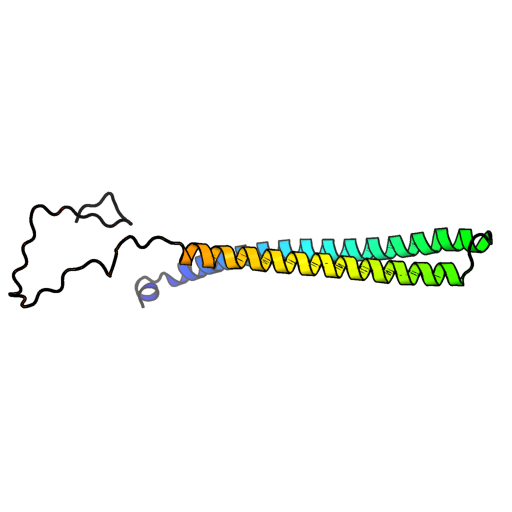.38 91 PHE A N 1
ATOM 695 C CA . PHE A 1 91 ? 5.326 7.155 -1.299 1.00 92.38 91 PHE A CA 1
ATOM 696 C C . PHE A 1 91 ? 4.045 6.454 -0.813 1.00 92.38 91 PHE A C 1
ATOM 698 O O . PHE A 1 91 ? 3.339 6.960 0.062 1.00 92.38 91 PHE A O 1
ATOM 705 N N . SER A 1 92 ? 3.766 5.259 -1.339 1.00 90.81 92 SER A N 1
ATOM 706 C CA . SER A 1 92 ? 2.615 4.453 -0.919 1.00 90.81 92 SER A CA 1
ATOM 707 C C . SER A 1 92 ? 2.723 4.001 0.542 1.00 90.81 92 SER A C 1
ATOM 709 O O . SER A 1 92 ? 1.714 3.963 1.246 1.00 90.81 92 SER A O 1
ATOM 711 N N . GLU A 1 93 ? 3.924 3.681 1.026 1.00 92.31 93 GLU A N 1
ATOM 712 C CA . GLU A 1 93 ? 4.163 3.349 2.437 1.00 92.31 93 GLU A CA 1
ATOM 713 C C . GLU A 1 93 ? 3.932 4.544 3.363 1.00 92.31 93 GLU A C 1
ATOM 715 O O . GLU A 1 93 ? 3.258 4.397 4.386 1.00 92.31 93 GLU A O 1
ATOM 720 N N . ILE A 1 94 ? 4.397 5.736 2.979 1.00 94.81 94 ILE A N 1
ATOM 721 C CA . ILE A 1 94 ? 4.126 6.972 3.730 1.00 94.81 94 ILE A CA 1
ATOM 722 C C . ILE A 1 94 ? 2.617 7.208 3.844 1.00 94.81 94 ILE A C 1
ATOM 724 O O . ILE A 1 94 ? 2.113 7.468 4.938 1.00 94.81 94 ILE A O 1
ATOM 728 N N . MET A 1 95 ? 1.879 7.065 2.740 1.00 91.25 95 MET A N 1
ATOM 729 C CA . MET A 1 95 ? 0.421 7.220 2.734 1.00 91.25 95 MET A CA 1
ATOM 730 C C . MET A 1 95 ? -0.281 6.209 3.648 1.00 91.25 95 MET A C 1
ATOM 732 O O . MET A 1 95 ? -1.190 6.578 4.395 1.00 91.25 95 MET A O 1
ATOM 736 N N . LYS A 1 96 ? 0.166 4.946 3.656 1.00 89.81 96 LYS A N 1
ATOM 737 C CA . LYS A 1 96 ? -0.335 3.931 4.599 1.00 89.81 96 LYS A CA 1
ATOM 738 C C . LYS A 1 96 ? -0.042 4.322 6.052 1.00 89.81 96 LYS A C 1
ATOM 740 O O . LYS A 1 96 ? -0.922 4.188 6.902 1.00 89.81 96 LYS A O 1
ATOM 745 N N . GLY A 1 97 ? 1.156 4.842 6.329 1.00 92.06 97 GLY A N 1
ATOM 746 C CA . GLY A 1 97 ? 1.547 5.340 7.650 1.00 92.06 97 GLY A CA 1
ATOM 747 C C . GLY A 1 97 ? 0.666 6.493 8.139 1.00 92.06 97 GLY A C 1
ATOM 748 O O . GLY A 1 97 ? 0.181 6.457 9.270 1.00 92.06 97 GLY A O 1
ATOM 749 N N . LEU A 1 98 ? 0.388 7.472 7.273 1.00 92.06 98 LEU A N 1
ATOM 750 C CA . LEU A 1 98 ? -0.514 8.596 7.562 1.00 92.06 98 LEU A CA 1
ATOM 751 C C . LEU A 1 98 ? -1.962 8.138 7.812 1.00 92.06 98 LEU A C 1
ATOM 753 O O . LEU A 1 98 ? -2.621 8.598 8.749 1.00 92.06 98 LEU A O 1
ATOM 757 N N . GLY A 1 99 ? -2.463 7.193 7.014 1.00 90.62 99 GLY A N 1
ATOM 758 C CA . GLY A 1 99 ? -3.799 6.626 7.215 1.00 90.62 99 GLY A CA 1
ATOM 759 C C . GLY A 1 99 ? -3.929 5.895 8.556 1.00 90.62 99 GLY A C 1
ATOM 760 O O . GLY A 1 99 ? -4.919 6.062 9.270 1.00 90.62 99 GLY A O 1
ATOM 761 N N . ALA A 1 100 ? -2.905 5.128 8.941 1.00 90.25 100 ALA A N 1
ATOM 762 C CA . ALA A 1 100 ? -2.877 4.431 10.226 1.00 90.25 100 ALA A CA 1
ATOM 763 C C . ALA A 1 100 ? -2.775 5.401 11.417 1.00 90.25 100 ALA A C 1
ATOM 765 O O . ALA A 1 100 ? -3.464 5.216 12.426 1.00 90.25 100 ALA A O 1
ATOM 766 N N . SER A 1 101 ? -1.958 6.452 11.300 1.00 92.19 101 SER A N 1
ATOM 767 C CA . SER A 1 101 ? -1.775 7.437 12.371 1.00 92.19 101 SER A CA 1
ATOM 768 C C . SER A 1 101 ? -3.027 8.280 12.613 1.00 92.19 101 SER A C 1
ATOM 770 O O . SER A 1 101 ? -3.312 8.619 13.760 1.00 92.19 101 SER A O 1
ATOM 772 N N . THR A 1 102 ? -3.836 8.532 11.579 1.00 90.19 102 THR A N 1
ATOM 773 C CA . THR A 1 102 ? -5.099 9.284 11.690 1.00 90.19 102 THR A CA 1
ATOM 774 C C . THR A 1 102 ? -5.991 8.745 12.814 1.00 90.19 102 THR A C 1
ATOM 776 O O . THR A 1 102 ? -6.496 9.507 13.639 1.00 90.19 102 THR A O 1
ATOM 779 N N . ARG A 1 103 ? -6.145 7.418 12.914 1.00 86.69 103 ARG A N 1
ATOM 780 C CA . ARG A 1 103 ? -6.975 6.787 13.955 1.00 86.69 103 ARG A CA 1
ATOM 781 C C . ARG A 1 103 ? -6.372 6.920 15.356 1.00 86.69 103 ARG A C 1
ATOM 783 O O . ARG A 1 103 ? -7.125 7.033 16.321 1.00 86.69 103 ARG A O 1
ATOM 790 N N . LEU A 1 104 ? -5.042 6.926 15.467 1.00 89.19 104 LEU A N 1
ATOM 791 C CA . LEU A 1 104 ? -4.341 7.165 16.733 1.00 89.19 104 LEU A CA 1
ATOM 792 C C . LEU A 1 104 ? -4.529 8.609 17.200 1.00 89.19 104 LEU A C 1
ATOM 794 O O . LEU A 1 104 ? -4.902 8.825 18.350 1.00 89.19 104 LEU A O 1
ATOM 798 N N . PHE A 1 105 ? -4.349 9.582 16.306 1.00 88.38 105 PHE A N 1
ATOM 799 C CA . PHE A 1 105 ? -4.553 10.994 16.630 1.00 88.38 105 PHE A CA 1
ATOM 800 C C . PHE A 1 105 ? -6.008 11.295 16.977 1.00 88.38 105 PHE A C 1
ATOM 802 O O . PHE A 1 105 ? -6.264 11.931 17.991 1.00 88.38 105 PHE A O 1
ATOM 809 N N . THR A 1 106 ? -6.966 10.712 16.250 1.00 87.38 106 THR A N 1
ATOM 810 C CA . THR A 1 106 ? -8.397 10.855 16.575 1.00 87.38 106 THR A CA 1
ATOM 811 C C . THR A 1 106 ? -8.716 10.344 17.986 1.00 87.38 106 THR A C 1
ATOM 813 O O . THR A 1 106 ? -9.600 10.868 18.660 1.00 87.38 106 THR A O 1
ATOM 816 N N . LEU A 1 107 ? -8.009 9.310 18.456 1.00 86.75 107 LEU A N 1
ATOM 817 C CA . LEU A 1 107 ? -8.178 8.789 19.810 1.00 86.75 107 LEU A CA 1
ATOM 818 C C . LEU A 1 107 ? -7.503 9.679 20.863 1.00 86.75 107 LEU A C 1
ATOM 820 O O . LEU A 1 107 ? -8.082 9.885 21.927 1.00 86.75 107 LEU A O 1
ATOM 824 N N . LEU A 1 108 ? -6.304 10.192 20.572 1.00 87.00 108 LEU A N 1
ATOM 825 C CA . LEU A 1 108 ? -5.548 11.082 21.461 1.00 87.00 108 LEU A CA 1
ATOM 826 C C . LEU A 1 108 ? -6.227 12.444 21.644 1.00 87.00 108 LEU A C 1
ATOM 828 O O . LEU A 1 108 ? -6.253 12.971 22.752 1.00 87.00 108 LEU A O 1
ATOM 832 N N . GLU A 1 109 ? -6.793 12.991 20.573 1.00 86.56 109 GLU A N 1
ATOM 833 C CA . GLU A 1 109 ? -7.457 14.299 20.555 1.00 86.56 109 GLU A CA 1
ATOM 834 C C . GLU A 1 109 ? -8.906 14.237 21.048 1.00 86.56 109 GLU A C 1
ATOM 836 O O . GLU A 1 109 ? -9.562 15.270 21.184 1.00 86.56 109 GLU A O 1
ATOM 841 N N . ARG A 1 110 ? -9.433 13.037 21.332 1.00 83.19 110 ARG A N 1
ATOM 842 C CA . ARG A 1 110 ? -10.815 12.877 21.778 1.00 83.19 110 ARG A CA 1
ATOM 843 C C . ARG A 1 110 ? -11.024 13.629 23.104 1.00 83.19 110 ARG A C 1
ATOM 845 O O . ARG A 1 110 ? -10.415 13.252 24.110 1.00 83.19 110 ARG A O 1
ATOM 852 N N . PRO A 1 111 ? -11.910 14.643 23.155 1.00 77.50 111 PRO A N 1
ATOM 853 C CA . PRO A 1 111 ? -12.147 15.391 24.380 1.00 77.50 111 PRO A CA 1
ATOM 854 C C . PRO A 1 111 ? -12.729 14.467 25.456 1.00 77.50 111 PRO A C 1
ATOM 856 O O . PRO A 1 111 ? -13.634 13.665 25.201 1.00 77.50 111 PRO A O 1
ATOM 859 N N . ARG A 1 112 ? -12.192 14.559 26.676 1.00 72.00 112 ARG A N 1
ATOM 860 C CA . ARG A 1 112 ? -12.742 13.861 27.842 1.00 72.00 112 ARG A CA 1
ATOM 861 C C . ARG A 1 112 ? -13.960 14.640 28.335 1.00 72.00 112 ARG A C 1
ATOM 863 O O . ARG A 1 112 ? -13.809 15.745 28.829 1.00 72.00 112 ARG A O 1
ATOM 870 N N . ASN A 1 113 ? -15.150 14.043 28.241 1.00 70.38 113 ASN A N 1
ATOM 871 C CA . ASN A 1 113 ? -16.397 14.651 28.734 1.00 70.38 113 ASN A CA 1
ATOM 872 C C . ASN A 1 113 ? -16.471 14.774 30.267 1.00 70.38 113 ASN A C 1
ATOM 874 O O . ASN A 1 113 ? -17.365 15.441 30.773 1.00 70.38 113 ASN A O 1
ATOM 878 N N . ILE A 1 114 ? -15.578 14.111 31.008 1.00 75.25 114 ILE A N 1
ATOM 879 C CA . ILE A 1 114 ? -15.520 14.174 32.471 1.00 75.25 114 ILE A CA 1
ATOM 880 C C . ILE A 1 114 ? -14.088 14.532 32.858 1.00 75.25 114 ILE A C 1
ATOM 882 O O . ILE A 1 114 ? -13.159 13.750 32.630 1.00 75.25 114 ILE A O 1
ATOM 886 N N . GLU A 1 115 ? -13.907 15.717 33.432 1.00 68.88 115 GLU A N 1
ATOM 887 C CA . GLU A 1 115 ? -12.629 16.132 33.996 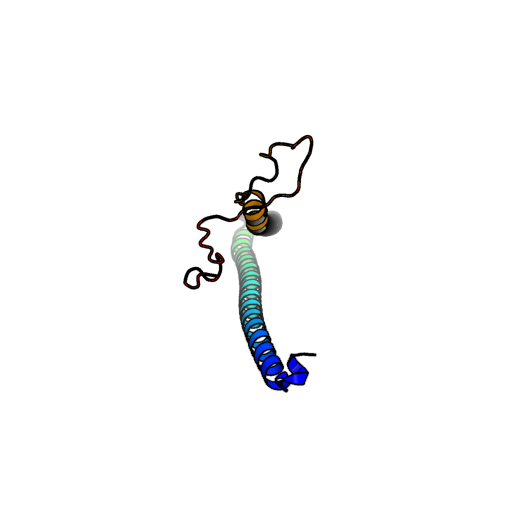1.00 68.88 115 GLU A CA 1
ATOM 888 C C . GLU A 1 115 ? -12.400 15.398 35.324 1.00 68.88 115 GLU A C 1
ATOM 890 O O . GLU A 1 115 ? -13.142 15.565 36.285 1.00 68.88 115 GLU A O 1
ATOM 895 N N . GLN A 1 116 ? -11.376 14.545 35.388 1.00 64.88 116 GLN A N 1
ATOM 896 C CA . GLN A 1 116 ? -11.055 13.786 36.607 1.00 64.88 116 GLN A CA 1
ATOM 897 C C . GLN A 1 116 ? -10.304 14.613 37.665 1.00 64.88 116 GLN A C 1
ATOM 899 O O . GLN A 1 116 ? -10.170 14.164 38.799 1.00 64.88 116 GLN A O 1
ATOM 904 N N . ALA A 1 117 ? -9.767 15.780 37.299 1.00 62.94 117 ALA A N 1
ATOM 905 C CA . ALA A 1 117 ? -8.805 16.523 38.118 1.00 62.94 117 ALA A CA 1
ATOM 906 C C . ALA A 1 117 ? -9.393 17.760 38.821 1.00 62.94 117 ALA A C 1
ATOM 908 O O . ALA A 1 117 ? -8.752 18.333 39.699 1.00 62.94 117 ALA A O 1
ATOM 909 N N . THR A 1 118 ? -10.606 18.171 38.461 1.00 67.38 118 THR A N 1
ATOM 910 C CA . THR A 1 118 ? -11.303 19.343 39.000 1.00 67.38 118 THR A CA 1
ATOM 911 C C . THR A 1 118 ? -12.263 18.886 40.092 1.00 67.38 118 THR A C 1
ATOM 913 O O . THR A 1 118 ? -13.459 18.705 39.889 1.00 67.38 118 THR A O 1
ATOM 916 N N . GLY A 1 119 ? -11.712 18.645 41.280 1.00 73.56 119 GLY A N 1
ATOM 917 C CA . GLY A 1 119 ? -12.475 18.257 42.461 1.00 73.56 119 GLY A CA 1
ATOM 918 C C . GLY A 1 119 ? -11.930 18.917 43.720 1.00 73.56 119 GLY A C 1
ATOM 919 O O . GLY A 1 119 ? -10.768 19.312 43.783 1.00 73.56 119 GLY A O 1
ATOM 920 N N . ILE A 1 120 ? -12.781 19.040 44.735 1.00 81.00 120 ILE A N 1
ATOM 921 C CA . ILE A 1 120 ? -12.391 19.552 46.050 1.00 81.00 120 ILE A CA 1
ATOM 922 C C . ILE A 1 120 ? -12.146 18.351 46.962 1.00 81.00 120 ILE A C 1
ATOM 924 O O . ILE A 1 120 ? -13.041 17.531 47.171 1.00 81.00 120 ILE A O 1
ATOM 928 N N . THR A 1 121 ? -10.948 18.255 47.537 1.00 82.00 121 THR A N 1
ATOM 929 C CA . THR A 1 121 ? -10.649 17.239 48.552 1.00 82.00 121 THR A CA 1
ATOM 930 C C . THR A 1 121 ? -11.299 17.640 49.874 1.00 82.00 121 THR A C 1
ATOM 932 O O . THR A 1 121 ? -10.923 18.639 50.486 1.00 82.00 121 THR A O 1
ATOM 935 N N . LEU A 1 122 ? -12.287 16.866 50.325 1.00 84.19 122 LEU A N 1
ATOM 936 C CA . LEU A 1 122 ? -12.985 17.118 51.585 1.00 84.19 122 LEU A CA 1
ATOM 937 C C . LEU A 1 122 ? -12.160 16.579 52.775 1.00 84.19 122 LEU A C 1
ATOM 939 O O . LEU A 1 122 ? -11.831 15.394 52.779 1.00 84.19 122 LEU A O 1
ATOM 943 N N . PRO A 1 123 ? -11.857 17.392 53.809 1.00 83.12 123 PRO A N 1
ATOM 944 C CA . PRO A 1 123 ? -11.010 16.982 54.938 1.00 83.12 123 PRO A CA 1
ATOM 945 C C . PRO A 1 123 ? -11.664 15.952 55.875 1.00 83.12 123 PRO A C 1
ATOM 947 O O . PRO A 1 123 ? -10.965 15.183 56.527 1.00 83.12 123 PRO A O 1
ATOM 950 N N . ALA A 1 124 ? -12.999 15.912 55.943 1.00 83.69 124 ALA A N 1
ATOM 951 C CA . ALA A 1 124 ? -13.749 14.867 56.636 1.00 83.69 124 ALA A CA 1
ATOM 952 C C . ALA A 1 124 ? -15.130 14.695 55.989 1.00 83.69 124 ALA A C 1
ATOM 954 O O . ALA A 1 124 ? -15.866 15.666 55.807 1.00 83.69 124 ALA A O 1
ATOM 955 N N . VAL A 1 125 ? -15.503 13.455 55.663 1.00 85.81 125 VAL A N 1
ATOM 956 C CA . VAL A 1 125 ? -16.773 13.132 54.997 1.00 85.81 125 VAL A CA 1
ATOM 957 C C . VAL A 1 125 ? -17.686 12.403 55.980 1.00 85.81 125 VAL A C 1
ATOM 959 O O . VAL A 1 125 ? -17.354 11.331 56.471 1.00 85.81 125 VAL A O 1
ATOM 962 N N . ARG A 1 126 ? -18.862 12.979 56.268 1.00 84.81 126 ARG A N 1
ATOM 963 C CA . ARG A 1 126 ? -19.891 12.355 57.131 1.00 84.81 126 ARG A CA 1
ATOM 964 C C . ARG A 1 126 ? -20.767 11.323 56.403 1.00 84.81 126 ARG A C 1
ATOM 966 O O . ARG A 1 126 ? -21.636 10.730 57.028 1.00 84.81 126 ARG A O 1
ATOM 973 N N . GLY A 1 127 ? -20.586 11.154 55.091 1.00 84.06 127 GLY A N 1
ATOM 974 C CA . GLY A 1 127 ? -21.265 10.133 54.281 1.00 84.06 127 GLY A CA 1
ATOM 975 C C . GLY A 1 127 ? -22.749 10.388 53.996 1.00 84.06 127 GLY A C 1
ATOM 976 O O . GLY A 1 127 ? -23.442 9.485 53.542 1.00 84.06 127 GLY A O 1
ATOM 977 N N . ARG A 1 128 ? -23.267 11.596 54.255 1.00 85.56 128 ARG A N 1
ATOM 978 C CA . ARG A 1 128 ? -24.655 11.942 53.917 1.00 85.56 128 ARG A CA 1
ATOM 979 C C . ARG A 1 128 ? -24.751 12.293 52.435 1.00 85.56 128 ARG A C 1
ATOM 981 O O . ARG A 1 128 ? -24.209 13.312 52.020 1.00 85.56 128 ARG A O 1
ATOM 988 N N . VAL A 1 129 ? -25.449 11.461 51.670 1.00 87.06 129 VAL A N 1
ATOM 989 C CA . VAL A 1 129 ? -25.754 11.682 50.251 1.00 87.06 129 VAL A CA 1
ATOM 990 C C . VAL A 1 129 ? -27.237 12.012 50.130 1.00 87.06 129 VAL A C 1
ATOM 992 O O . VAL A 1 129 ? -28.072 11.340 50.734 1.00 87.06 129 VAL A O 1
ATOM 995 N N . ARG A 1 130 ? -27.561 13.057 49.370 1.00 88.56 130 ARG A N 1
ATOM 996 C CA . ARG A 1 130 ? -28.932 13.449 49.039 1.00 88.56 130 ARG A CA 1
ATOM 997 C C . ARG A 1 130 ? -29.015 13.624 47.527 1.00 88.56 130 ARG A C 1
ATOM 999 O O . ARG A 1 130 ? -28.120 14.224 46.942 1.00 88.56 130 ARG A O 1
ATOM 1006 N N . ILE A 1 131 ? -30.063 13.076 46.927 1.00 88.25 131 ILE A N 1
ATOM 1007 C CA . ILE A 1 131 ? -30.370 13.196 45.501 1.00 88.25 131 ILE A CA 1
ATOM 1008 C C . ILE A 1 131 ? -31.668 13.996 45.425 1.00 88.25 131 ILE A C 1
ATOM 1010 O O . ILE A 1 131 ? -32.620 13.658 46.126 1.00 88.25 131 ILE A O 1
ATOM 1014 N N . GLU A 1 132 ? -31.689 15.067 44.639 1.00 88.00 132 GLU A N 1
ATOM 1015 C CA . GLU A 1 132 ? -32.852 15.949 44.491 1.00 88.00 132 GLU A CA 1
ATOM 1016 C C . GLU A 1 132 ? -33.110 16.175 43.005 1.00 88.00 132 GLU A C 1
ATOM 1018 O O . GLU A 1 132 ? -32.171 16.488 42.276 1.00 88.00 132 GLU A O 1
ATOM 1023 N N . ASP A 1 133 ? -34.360 15.964 42.582 1.00 83.88 133 ASP A N 1
ATOM 1024 C CA . ASP A 1 133 ? -34.874 16.227 41.230 1.00 83.88 133 ASP A CA 1
ATOM 1025 C C . ASP A 1 133 ? -33.948 15.763 40.085 1.00 83.88 133 ASP A C 1
ATOM 1027 O O . ASP A 1 133 ? -33.712 16.471 39.106 1.00 83.88 133 ASP A O 1
ATOM 1031 N N . LEU A 1 134 ? -33.401 14.548 40.208 1.00 85.19 134 LEU A N 1
ATOM 1032 C CA . LEU A 1 134 ? -32.529 13.946 39.200 1.00 85.19 134 LEU A CA 1
ATOM 1033 C C . LEU A 1 134 ? -33.367 13.296 38.091 1.00 85.19 134 LEU A C 1
ATOM 1035 O O . LEU A 1 134 ? -34.137 12.380 38.356 1.00 85.19 134 LEU A O 1
ATOM 1039 N N . THR A 1 135 ? -33.152 13.719 36.847 1.00 85.06 135 THR A N 1
ATOM 1040 C CA . THR A 1 135 ? -33.580 12.986 35.645 1.00 85.06 135 THR A CA 1
ATOM 1041 C C . THR A 1 135 ? -32.333 12.540 34.897 1.00 85.06 135 THR A C 1
ATOM 1043 O O . THR A 1 135 ? -31.425 13.346 34.676 1.00 85.06 135 THR A O 1
ATOM 1046 N N . PHE A 1 136 ? -32.252 11.260 34.543 1.00 86.50 136 PHE A N 1
ATOM 1047 C CA . PHE A 1 136 ? -31.084 10.699 33.881 1.00 86.50 136 PHE A CA 1
ATOM 1048 C C . PHE A 1 136 ? -31.495 9.776 32.737 1.00 86.50 136 PHE A C 1
ATOM 1050 O O . PHE A 1 136 ? -32.346 8.908 32.893 1.00 86.50 136 PHE A O 1
ATOM 1057 N N . ALA A 1 137 ? -30.806 9.919 31.609 1.00 88.31 137 ALA A N 1
ATOM 1058 C CA . ALA A 1 137 ? -30.891 8.998 30.489 1.00 88.31 137 ALA A CA 1
ATOM 1059 C C . ALA A 1 137 ? -29.478 8.624 30.039 1.00 88.31 137 ALA A C 1
ATOM 1061 O O . ALA A 1 137 ? -28.564 9.457 29.989 1.00 88.31 137 ALA A O 1
ATOM 1062 N N . TYR A 1 138 ? -29.280 7.353 29.695 1.00 86.56 138 TYR A N 1
ATOM 1063 C CA . TYR A 1 138 ? -27.995 6.906 29.168 1.00 86.56 138 TYR A CA 1
ATOM 1064 C C . TYR A 1 138 ? -27.764 7.489 27.764 1.00 86.56 138 TYR A C 1
ATOM 1066 O O . TYR A 1 138 ? -28.664 7.423 26.929 1.00 86.56 138 TYR A O 1
ATOM 1074 N N . PRO A 1 139 ? -26.542 7.948 27.420 1.00 82.12 139 PRO A N 1
ATOM 1075 C CA . PRO A 1 139 ? -26.264 8.532 26.101 1.00 82.12 139 PRO A CA 1
ATOM 1076 C C . PRO A 1 139 ? -26.548 7.591 24.922 1.00 82.12 139 PRO A C 1
ATOM 1078 O O . PRO A 1 139 ? -26.804 8.032 23.809 1.00 82.12 139 PRO A O 1
ATOM 1081 N N . THR A 1 140 ? -26.480 6.278 25.154 1.00 84.44 140 THR A N 1
ATOM 1082 C CA . THR A 1 140 ? -26.782 5.244 24.157 1.00 84.44 140 THR A CA 1
ATOM 1083 C C . THR A 1 140 ? -28.280 4.985 23.977 1.00 84.44 140 THR A C 1
ATOM 1085 O O . THR A 1 140 ? -28.644 4.264 23.049 1.00 84.44 140 THR A O 1
ATOM 1088 N N . ARG A 1 141 ? -29.137 5.527 24.855 1.00 82.88 141 ARG A N 1
ATOM 1089 C CA . ARG A 1 141 ? -30.605 5.400 24.846 1.00 82.88 141 ARG A CA 1
ATOM 1090 C C . ARG A 1 141 ? -31.254 6.675 25.415 1.00 82.88 141 ARG A C 1
ATOM 1092 O O . ARG A 1 141 ? -31.769 6.641 26.529 1.00 82.88 141 ARG A O 1
ATOM 1099 N N . PRO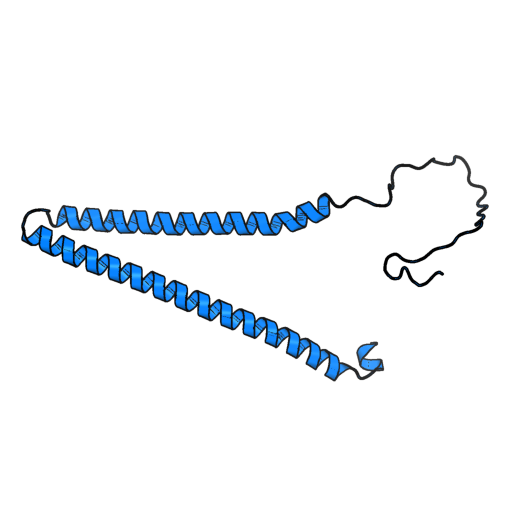 A 1 142 ? -31.212 7.793 24.674 1.00 78.50 142 PRO A N 1
ATOM 1100 C CA . PRO A 1 142 ? -31.714 9.078 25.160 1.00 78.50 142 PRO A CA 1
ATOM 1101 C C . PRO A 1 142 ? -33.238 9.105 25.351 1.00 78.50 142 PRO A C 1
ATOM 1103 O O . PRO A 1 142 ? -33.729 9.917 26.117 1.00 78.50 142 PRO A O 1
ATOM 1106 N N . ASP A 1 143 ? -33.975 8.203 24.697 1.00 82.00 143 ASP A N 1
ATOM 1107 C CA . ASP A 1 143 ? -35.445 8.174 24.726 1.00 82.00 143 ASP A CA 1
ATOM 1108 C C . ASP A 1 143 ? -36.021 7.402 25.926 1.00 82.00 143 ASP A C 1
ATOM 1110 O O . ASP A 1 143 ? -37.221 7.137 25.986 1.00 82.00 143 ASP A O 1
ATOM 1114 N N . THR A 1 144 ? -35.170 6.935 26.843 1.00 76.75 144 THR A N 1
ATOM 1115 C CA . THR A 1 144 ? -35.595 6.178 28.026 1.00 76.75 144 THR A CA 1
ATOM 1116 C C . THR A 1 144 ? -34.988 6.802 29.274 1.00 76.75 144 THR A C 1
ATOM 1118 O O . THR A 1 144 ? -33.803 6.608 29.553 1.00 76.75 144 THR A O 1
ATOM 1121 N N . ASP A 1 145 ? -35.815 7.532 30.015 1.00 70.38 145 ASP A N 1
ATOM 1122 C CA . ASP A 1 145 ? -35.463 8.033 31.342 1.00 70.38 145 ASP A CA 1
ATOM 1123 C C . ASP A 1 145 ? -35.436 6.868 32.349 1.00 70.38 145 ASP A C 1
ATOM 1125 O O . ASP A 1 145 ? -36.254 5.942 32.262 1.00 70.38 145 ASP A O 1
ATOM 1129 N N . VAL A 1 146 ? -34.471 6.896 33.275 1.00 60.22 146 VAL A N 1
ATOM 1130 C CA . VAL A 1 146 ? -34.276 5.894 34.344 1.00 60.22 146 VAL A CA 1
ATOM 1131 C C . VAL A 1 146 ? -34.355 6.551 35.713 1.00 60.22 146 VAL A C 1
ATOM 1133 O O . VAL A 1 146 ? -33.711 7.610 35.891 1.00 60.22 146 VAL A O 1
#

Sequence (146 aa):
RTVRAFSQENREVARYGDAIQNVYDIALRDGRATAVFYAGMMYSGNLLMLALLYFGGQMAQANEITVGELISFSMYTVYVGGAMVGLTSFFSEIMKGLGASTRLFTLLERPRNIEQATGITLPAVRGRVRIEDLTFAYPTRPDTDV

Radius of gyration: 33.33 Å; chains: 1; bounding box: 64×43×97 Å